Protein AF-A0A559M3R2-F1 (afdb_monomer_lite)

Foldseek 3Di:
DDDDPDDDDDDPPPDPPDFWQDKDFAPAADPDQPDPPPDCCDPVNDDQDDADPVRTDIAGGLVRVVVVCVVVVDPDDSVCSVPVRVVVRVVVNVVVVVVCVVCVVVPSPPPPPPDPDPVPVVPPPPDDDPDDDDDDDDPPDDD

InterPro domains:
  IPR000511 Holocytochrome c/c1 synthase [PF01265] (15-108)
  IPR000511 Holocytochrome c/c1 synthase [PS00821] (88-103)
  IPR000511 Holocytochrome c/c1 synthase [PTHR12743] (12-115)

Sequence (143 aa):
LFSKLTSPAAPPSETPKTLGQDREVSTIPRASPVNNEAGAKPANSEKESGVSASGNWVYPSEKMFFEAMKRKGYSSEARDMKTIVPIHNAVNERAWKEIKEWERPWGAEQKCDPLVSMSEIYTNGIADVEDRDYIPSLDYRQR

Structure (mmCIF, N/CA/C/O backbone):
data_AF-A0A559M3R2-F1
#
_entry.id   AF-A0A559M3R2-F1
#
loop_
_atom_site.group_PDB
_atom_site.id
_atom_site.type_symbol
_atom_site.label_atom_id
_atom_site.label_alt_id
_atom_site.label_comp_id
_atom_site.label_asym_id
_atom_site.label_entity_id
_atom_site.label_seq_id
_atom_site.pdbx_PDB_ins_code
_atom_site.Cartn_x
_atom_site.Cartn_y
_atom_site.Cartn_z
_atom_site.occupancy
_atom_site.B_iso_or_equiv
_atom_site.auth_seq_id
_atom_site.auth_comp_id
_atom_site.auth_asym_id
_atom_site.auth_atom_id
_atom_site.pdbx_PDB_model_num
ATOM 1 N N . LEU A 1 1 ? -36.158 37.402 34.026 1.00 45.31 1 LEU A N 1
ATOM 2 C CA . LEU A 1 1 ? -36.554 36.032 33.627 1.00 45.31 1 LEU A CA 1
ATOM 3 C C . LEU A 1 1 ? -35.722 35.639 32.405 1.00 45.31 1 LEU A C 1
ATOM 5 O O . LEU A 1 1 ? -36.143 35.913 31.293 1.00 45.31 1 LEU A O 1
ATOM 9 N N . PHE A 1 2 ? -34.508 35.108 32.590 1.00 46.94 2 PHE A N 1
ATOM 10 C CA . PHE A 1 2 ? -33.690 34.615 31.471 1.00 46.94 2 PHE A CA 1
ATOM 11 C C . PHE A 1 2 ? -33.857 33.099 31.373 1.00 46.94 2 PHE A C 1
ATOM 13 O O . PHE A 1 2 ? -33.383 32.356 32.233 1.00 46.94 2 PHE A O 1
ATOM 20 N N . SER A 1 3 ? -34.582 32.657 30.349 1.00 50.53 3 SER A N 1
ATOM 21 C CA . SER A 1 3 ? -34.779 31.244 30.034 1.00 50.53 3 SER A CA 1
ATOM 22 C C . SER A 1 3 ? -33.478 30.656 29.492 1.00 50.53 3 SER A C 1
ATOM 24 O O . SER A 1 3 ? -32.950 31.118 28.482 1.00 50.53 3 SER A O 1
ATOM 26 N N . LYS A 1 4 ? -32.950 29.636 30.175 1.00 51.81 4 LYS A N 1
ATOM 27 C CA . LYS A 1 4 ? -31.819 28.830 29.704 1.00 51.81 4 LYS A CA 1
ATOM 28 C C . LYS A 1 4 ? -32.268 28.030 28.478 1.00 51.81 4 LYS A C 1
ATOM 30 O O . LYS A 1 4 ? -33.125 27.159 28.600 1.00 51.81 4 LYS A O 1
ATOM 35 N N . LEU A 1 5 ? -31.684 28.311 27.31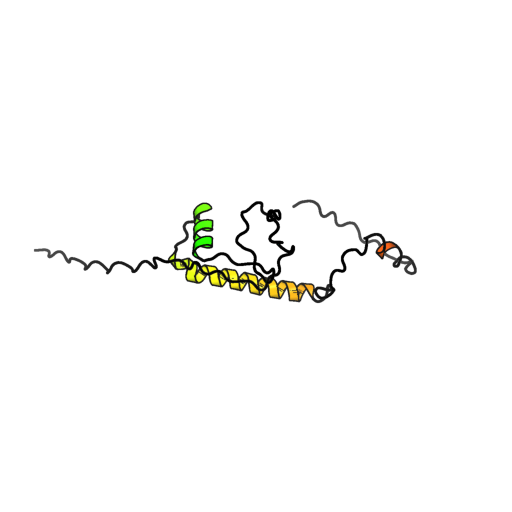6 1.00 53.91 5 LEU A N 1
ATOM 36 C CA . LEU A 1 5 ? -31.797 27.444 26.146 1.00 53.91 5 LEU A CA 1
ATOM 37 C C . LEU A 1 5 ? -30.936 26.204 26.400 1.00 53.91 5 LEU A C 1
ATOM 39 O O . LEU A 1 5 ? -29.709 26.264 26.386 1.00 53.91 5 LEU A O 1
ATOM 43 N N . THR A 1 6 ? -31.591 25.086 26.704 1.00 53.47 6 THR A N 1
ATOM 44 C CA . THR A 1 6 ? -30.957 23.769 26.690 1.00 53.47 6 THR A CA 1
ATOM 45 C C . THR A 1 6 ? -30.764 23.363 25.231 1.00 53.47 6 THR A C 1
ATOM 47 O 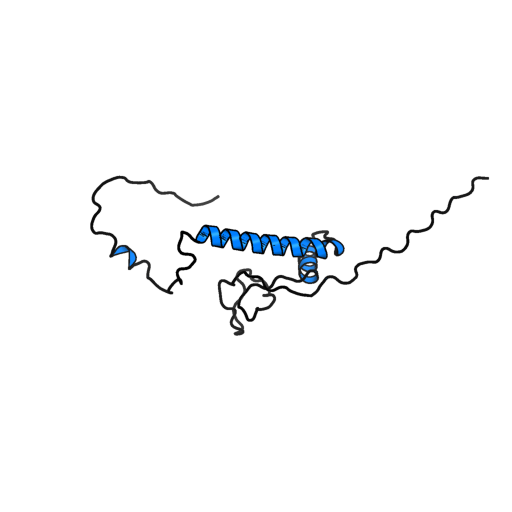O . THR A 1 6 ? -31.721 23.256 24.469 1.00 53.47 6 THR A O 1
ATOM 50 N N . SER A 1 7 ? -29.505 23.227 24.821 1.00 54.53 7 SER A N 1
ATOM 51 C CA . SER A 1 7 ? -29.163 22.682 23.510 1.00 54.53 7 SER A CA 1
ATOM 52 C C . SER A 1 7 ? -29.400 21.167 23.545 1.00 54.53 7 SER A C 1
ATOM 54 O O . SER A 1 7 ? -28.929 20.529 24.494 1.00 54.53 7 SER A O 1
ATOM 56 N N . PRO A 1 8 ? -30.115 20.565 22.579 1.00 50.41 8 PRO A N 1
ATOM 57 C CA . PRO A 1 8 ? -30.249 19.118 22.527 1.00 50.41 8 PRO A CA 1
ATOM 58 C C . PRO A 1 8 ? -28.877 18.496 22.257 1.00 50.41 8 PRO A C 1
ATOM 60 O O . PRO A 1 8 ? -28.165 18.888 21.331 1.00 50.41 8 PRO A O 1
ATOM 63 N N . ALA A 1 9 ? -28.497 17.540 23.105 1.00 53.06 9 ALA A N 1
ATOM 64 C CA . ALA A 1 9 ? -27.297 16.743 22.921 1.00 53.06 9 ALA A CA 1
ATOM 65 C C . ALA A 1 9 ? -27.351 16.047 21.553 1.00 53.06 9 ALA A C 1
ATOM 67 O O . ALA A 1 9 ? -28.349 15.409 21.211 1.00 53.06 9 ALA A O 1
ATOM 68 N N . ALA A 1 10 ? -26.275 16.193 20.777 1.00 51.81 10 ALA A N 1
ATOM 69 C CA . ALA A 1 10 ? -26.080 15.454 19.539 1.00 51.81 10 ALA A CA 1
ATOM 70 C C . ALA A 1 10 ? -26.217 13.940 19.806 1.00 51.81 10 ALA A C 1
ATO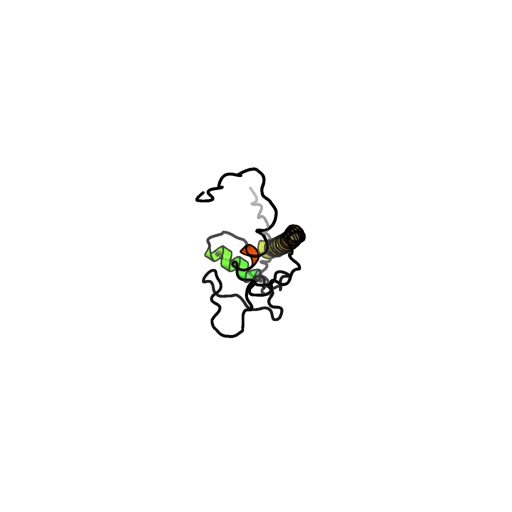M 72 O O . ALA A 1 10 ? -25.784 13.474 20.867 1.00 51.81 10 ALA A O 1
ATOM 73 N N . PRO A 1 11 ? -26.811 13.163 18.880 1.00 54.12 11 PRO A N 1
ATOM 74 C CA . PRO A 1 11 ? -26.862 11.715 19.023 1.00 54.12 11 PRO A CA 1
ATOM 75 C C . PRO A 1 11 ? -25.433 11.160 19.138 1.00 54.12 11 PRO A C 1
ATOM 77 O O . PRO A 1 11 ? -24.506 11.738 18.561 1.00 54.12 11 PRO A O 1
ATOM 80 N N . PRO A 1 12 ? -25.223 10.066 19.891 1.00 48.62 12 PRO A N 1
ATOM 81 C CA . PRO A 1 12 ? -23.906 9.463 20.015 1.00 48.62 12 PRO A CA 1
ATOM 82 C C . PRO A 1 12 ? -23.401 9.100 18.619 1.00 48.62 12 PRO A C 1
ATOM 84 O O . PRO A 1 12 ? -24.019 8.290 17.933 1.00 48.62 12 PRO A O 1
ATOM 87 N N . SER A 1 13 ? -22.287 9.717 18.210 1.00 46.38 13 SER A N 1
ATOM 88 C CA . SER A 1 13 ? -21.536 9.323 17.022 1.00 46.38 13 SER A CA 1
ATOM 89 C C . SER A 1 13 ? -21.405 7.807 17.005 1.00 46.38 13 SER A C 1
ATOM 91 O O . SER A 1 13 ? -20.803 7.223 17.910 1.00 46.38 13 SER A O 1
ATOM 93 N N . GLU A 1 14 ? -21.976 7.179 15.981 1.00 46.22 14 GLU A N 1
ATOM 94 C CA . GLU A 1 14 ? -21.748 5.778 15.673 1.00 46.22 14 GLU A CA 1
ATOM 95 C C . GLU A 1 14 ? -20.245 5.580 15.497 1.00 46.22 14 GLU A C 1
ATOM 97 O O . GLU A 1 14 ? -19.636 5.931 14.490 1.00 46.22 14 GLU A O 1
ATOM 102 N N . THR A 1 15 ? -19.609 5.063 16.539 1.00 50.12 15 THR A N 1
ATOM 103 C CA . THR A 1 15 ? -18.246 4.565 16.465 1.00 50.12 15 THR A CA 1
ATOM 104 C C . THR A 1 15 ? -18.211 3.480 15.386 1.00 50.12 15 THR A C 1
ATOM 106 O O . THR A 1 15 ? -18.935 2.492 15.559 1.00 50.12 15 THR A O 1
ATOM 109 N N . PRO A 1 16 ? -17.377 3.565 14.330 1.00 51.66 16 PRO A N 1
ATOM 110 C CA . PRO A 1 16 ? -17.089 2.397 13.514 1.00 51.66 16 PRO A CA 1
ATOM 111 C C . PRO A 1 16 ? -16.254 1.458 14.390 1.00 51.66 16 PRO A C 1
ATOM 113 O O . PRO A 1 16 ? -15.033 1.545 14.469 1.00 51.66 16 PRO A O 1
ATOM 116 N N . LYS A 1 17 ? -16.937 0.614 15.164 1.00 58.81 17 LYS A N 1
ATOM 117 C CA . LYS A 1 17 ? -16.352 -0.236 16.211 1.00 58.81 17 LYS A CA 1
ATOM 118 C C . LYS A 1 17 ? -15.599 -1.449 15.662 1.00 58.81 17 LYS A C 1
ATOM 120 O O . LYS A 1 17 ? -15.209 -2.318 16.439 1.00 58.81 17 LYS A O 1
ATOM 125 N N . THR A 1 18 ? -15.372 -1.541 14.355 1.00 80.69 18 THR A N 1
ATOM 126 C CA . THR A 1 18 ? -14.735 -2.721 13.769 1.00 80.69 18 THR A CA 1
ATOM 127 C C . THR A 1 18 ? -13.823 -2.305 12.624 1.00 80.69 18 THR A C 1
ATOM 129 O O . THR A 1 18 ? -14.272 -2.110 11.502 1.00 80.69 18 THR A O 1
ATOM 132 N N . LEU A 1 19 ? -12.536 -2.136 12.936 1.00 88.44 19 LEU A N 1
ATOM 133 C CA . LEU A 1 19 ? -11.475 -2.086 11.929 1.00 88.44 19 LEU A CA 1
ATOM 134 C C . LEU A 1 19 ? -11.482 -3.395 11.136 1.00 88.44 19 LEU A C 1
ATOM 136 O O . LEU A 1 19 ? -11.591 -4.469 11.743 1.00 88.44 19 LEU A O 1
ATOM 140 N N . GLY A 1 20 ? -11.334 -3.308 9.814 1.00 90.88 20 GLY A N 1
ATOM 141 C CA . GLY A 1 20 ? -11.227 -4.471 8.943 1.00 90.88 20 GLY A CA 1
ATOM 142 C C . GLY A 1 20 ? -10.080 -5.386 9.374 1.00 90.88 20 GLY A C 1
ATOM 143 O O . GLY A 1 20 ? -8.983 -4.931 9.717 1.00 90.88 20 GLY A O 1
ATOM 144 N N . GLN A 1 21 ? -10.343 -6.691 9.396 1.00 92.62 21 GLN A N 1
ATOM 145 C CA . GLN A 1 21 ? -9.330 -7.716 9.680 1.00 92.62 21 GLN A CA 1
ATOM 146 C C . GLN A 1 21 ? -8.884 -8.454 8.420 1.00 92.62 21 GLN A C 1
ATOM 148 O O . GLN A 1 21 ? -7.894 -9.187 8.470 1.00 92.62 21 GLN A O 1
ATOM 153 N N . ASP A 1 22 ? -9.582 -8.224 7.312 1.00 91.81 22 ASP A N 1
ATOM 154 C CA . ASP A 1 22 ? -9.271 -8.796 6.015 1.00 91.81 22 ASP A CA 1
ATOM 155 C C . ASP A 1 22 ? -7.900 -8.328 5.532 1.00 91.81 22 ASP A C 1
ATOM 157 O O . ASP A 1 22 ? -7.448 -7.214 5.817 1.00 91.81 22 ASP A O 1
ATOM 161 N N . ARG A 1 23 ? -7.217 -9.224 4.826 1.00 93.12 23 ARG A N 1
ATOM 162 C CA . ARG A 1 23 ? -5.879 -9.001 4.285 1.00 93.12 23 ARG A CA 1
ATOM 163 C C . ARG A 1 23 ? -5.899 -9.233 2.788 1.00 93.12 23 ARG A C 1
ATOM 165 O O . ARG A 1 23 ? -6.566 -10.147 2.310 1.00 93.12 23 ARG A O 1
ATOM 172 N N . GLU A 1 24 ? -5.124 -8.433 2.076 1.00 93.00 24 GLU A N 1
ATOM 173 C CA . GLU A 1 24 ? -5.014 -8.474 0.622 1.00 93.00 24 GLU A CA 1
ATOM 174 C C . GLU A 1 24 ? -3.644 -9.021 0.209 1.00 93.00 24 GLU A C 1
ATOM 176 O O . GLU A 1 24 ? -2.620 -8.692 0.818 1.00 93.00 24 GLU A O 1
ATOM 181 N N . VAL A 1 25 ? -3.626 -9.880 -0.811 1.00 93.69 25 VAL A N 1
ATOM 182 C CA . VAL A 1 25 ? -2.391 -10.396 -1.413 1.00 93.69 25 VAL A CA 1
ATOM 183 C C . VAL A 1 25 ? -1.942 -9.417 -2.494 1.00 93.69 25 VAL A C 1
ATOM 185 O O . VAL A 1 25 ? -2.718 -9.094 -3.387 1.00 93.69 25 VAL A O 1
ATOM 188 N N . SER A 1 26 ? -0.694 -8.964 -2.415 1.00 94.31 26 SER A N 1
ATOM 189 C CA . SER A 1 26 ? -0.110 -8.007 -3.356 1.00 94.31 26 SER A CA 1
ATOM 190 C C . SER A 1 26 ? 0.252 -8.658 -4.697 1.00 94.31 26 SER A C 1
ATOM 192 O O . SER A 1 26 ? 0.296 -9.888 -4.828 1.00 94.31 26 SER A O 1
ATOM 194 N N . THR A 1 27 ? 0.598 -7.842 -5.695 1.00 94.50 27 THR A N 1
ATOM 195 C CA . THR A 1 27 ? 1.251 -8.327 -6.931 1.00 94.50 27 THR A CA 1
ATOM 196 C C . THR A 1 27 ? 2.779 -8.378 -6.824 1.00 94.50 27 THR A C 1
ATOM 198 O O . THR A 1 27 ? 3.471 -8.746 -7.778 1.00 94.50 27 THR A O 1
ATOM 201 N N . ILE A 1 28 ? 3.315 -8.013 -5.658 1.00 92.50 28 ILE A N 1
ATOM 202 C CA . ILE A 1 28 ? 4.747 -7.901 -5.395 1.00 92.50 28 ILE A CA 1
ATOM 203 C C . ILE A 1 28 ? 5.276 -9.269 -4.937 1.00 92.50 28 ILE A C 1
ATOM 205 O O . ILE A 1 28 ? 4.877 -9.740 -3.862 1.00 92.50 28 ILE A O 1
ATOM 209 N N . PRO A 1 29 ? 6.180 -9.910 -5.699 1.00 89.88 29 PRO A N 1
ATOM 210 C CA . PRO A 1 29 ? 6.780 -11.172 -5.296 1.00 89.88 29 PRO A CA 1
ATOM 211 C C . PRO A 1 29 ? 7.721 -10.960 -4.106 1.00 89.88 29 PRO A C 1
ATOM 213 O O . PRO A 1 29 ? 8.355 -9.911 -3.955 1.00 89.88 29 PRO A O 1
ATOM 216 N N . ARG A 1 30 ? 7.845 -11.972 -3.247 1.00 83.12 30 ARG A N 1
ATOM 217 C CA . ARG A 1 30 ? 8.898 -11.991 -2.226 1.00 83.12 30 ARG A CA 1
ATOM 218 C C . ARG A 1 30 ? 10.218 -12.427 -2.861 1.00 83.12 30 ARG A C 1
ATOM 220 O O . ARG A 1 30 ? 10.239 -13.325 -3.695 1.00 83.12 30 ARG A O 1
ATOM 227 N N . ALA A 1 31 ? 11.323 -11.828 -2.420 1.00 76.19 31 ALA A N 1
ATOM 228 C CA . ALA A 1 31 ? 12.660 -12.160 -2.922 1.00 76.19 31 ALA A CA 1
ATOM 229 C C . ALA A 1 31 ? 13.112 -13.588 -2.554 1.00 76.19 31 ALA A C 1
ATOM 231 O O . ALA A 1 31 ? 13.940 -14.169 -3.247 1.00 76.19 31 ALA A O 1
ATOM 232 N N . SER A 1 32 ? 12.572 -14.162 -1.473 1.00 67.19 32 SER A N 1
ATOM 233 C CA . SER A 1 32 ? 12.822 -15.549 -1.080 1.00 67.19 32 SER A CA 1
ATOM 234 C C . SER A 1 32 ? 11.514 -16.328 -0.917 1.00 67.19 32 SER A C 1
ATOM 236 O O . SER A 1 32 ? 10.547 -15.796 -0.346 1.00 67.19 32 SER A O 1
ATOM 238 N N . PRO A 1 33 ? 11.466 -17.595 -1.378 1.00 59.91 33 PRO A N 1
ATOM 239 C CA . PRO A 1 33 ? 10.361 -18.479 -1.063 1.00 59.91 33 PRO A CA 1
ATOM 240 C C . PRO A 1 33 ? 10.367 -18.722 0.445 1.00 59.91 33 PRO A C 1
ATOM 242 O O . PRO A 1 33 ? 11.321 -19.238 1.027 1.00 59.91 33 PRO A O 1
ATOM 245 N N . VAL A 1 34 ? 9.287 -18.309 1.094 1.00 57.66 34 VAL A N 1
ATOM 246 C CA . VAL A 1 34 ? 8.972 -18.715 2.461 1.00 57.66 34 VAL A CA 1
ATOM 247 C C . VAL A 1 34 ? 8.492 -20.155 2.373 1.00 57.66 34 VAL A C 1
ATOM 249 O O . VAL A 1 34 ? 7.312 -20.426 2.171 1.00 57.66 34 VAL A O 1
ATOM 252 N N . ASN A 1 35 ? 9.432 -21.092 2.463 1.00 54.38 35 ASN A N 1
ATOM 253 C CA . ASN A 1 35 ? 9.079 -22.474 2.735 1.00 54.38 35 ASN A CA 1
ATOM 254 C C . ASN A 1 35 ? 8.392 -22.493 4.110 1.00 54.38 35 ASN A C 1
ATOM 256 O O . ASN A 1 35 ? 8.881 -21.868 5.049 1.00 54.38 35 ASN A O 1
ATOM 260 N N . ASN A 1 36 ? 7.287 -23.232 4.248 1.00 53.91 36 ASN A N 1
ATOM 261 C CA . ASN A 1 36 ? 6.641 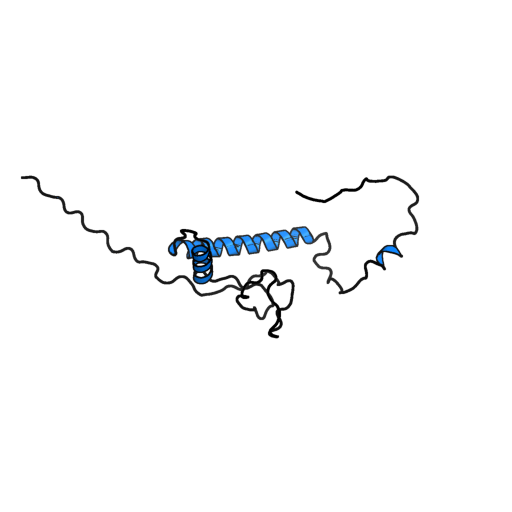-23.506 5.546 1.00 53.91 36 ASN A CA 1
ATOM 262 C C . ASN A 1 36 ? 7.583 -24.213 6.557 1.00 53.91 36 ASN A C 1
ATOM 264 O O . ASN A 1 36 ? 7.190 -24.481 7.690 1.00 53.91 36 ASN A O 1
ATOM 268 N N . GLU A 1 37 ? 8.818 -24.505 6.150 1.00 51.38 37 GLU A N 1
ATOM 269 C CA . GLU A 1 37 ? 9.935 -24.938 6.978 1.00 51.38 37 GLU A CA 1
ATOM 270 C C . GLU A 1 37 ? 10.353 -23.794 7.919 1.00 51.38 37 GLU A C 1
ATOM 272 O O . GLU A 1 37 ? 10.851 -22.743 7.505 1.00 51.38 37 GLU A O 1
ATOM 277 N N . ALA A 1 38 ? 10.112 -23.997 9.211 1.00 47.59 38 ALA A N 1
ATOM 278 C CA . ALA A 1 38 ? 10.413 -23.074 10.294 1.00 47.59 38 ALA A CA 1
ATOM 279 C C . ALA A 1 38 ? 11.870 -22.570 10.249 1.00 47.59 38 ALA A C 1
ATOM 281 O O . ALA A 1 38 ? 12.780 -23.241 10.727 1.00 47.59 38 ALA A O 1
ATOM 282 N N . GLY A 1 39 ? 12.117 -21.373 9.709 1.00 48.78 39 GLY A N 1
ATOM 283 C CA . GLY A 1 39 ? 13.487 -20.851 9.725 1.00 48.78 39 GLY A CA 1
ATOM 284 C C . GLY A 1 39 ? 13.774 -19.555 8.985 1.00 48.78 39 GLY A C 1
ATOM 285 O O . GLY A 1 39 ? 14.759 -18.898 9.325 1.00 48.78 39 GLY A O 1
ATOM 286 N N . ALA A 1 40 ? 12.943 -19.129 8.032 1.00 52.81 40 ALA A N 1
ATOM 287 C CA . ALA A 1 40 ? 13.134 -17.830 7.393 1.00 52.81 40 ALA A CA 1
ATOM 288 C C . ALA A 1 40 ? 12.755 -16.709 8.376 1.00 52.81 40 ALA A C 1
ATOM 290 O O . ALA A 1 40 ? 11.623 -16.231 8.403 1.00 52.81 40 ALA A O 1
ATOM 291 N N . LYS A 1 41 ? 13.701 -16.302 9.233 1.00 51.19 41 LYS A N 1
ATOM 292 C CA . LYS A 1 41 ? 13.595 -15.034 9.958 1.00 51.19 41 LYS A CA 1
ATOM 293 C C . LYS A 1 41 ? 13.462 -13.946 8.893 1.00 51.19 41 LYS A C 1
ATOM 295 O O . LYS A 1 41 ? 14.332 -13.873 8.021 1.00 51.19 41 LYS A O 1
ATOM 300 N N . PRO A 1 42 ? 12.403 -13.128 8.913 1.00 57.50 42 PRO A N 1
ATOM 301 C CA . PRO A 1 42 ? 12.297 -12.064 7.937 1.00 57.50 42 PRO A CA 1
ATOM 302 C C . PRO A 1 42 ? 13.475 -11.110 8.141 1.00 57.50 42 PRO A C 1
ATOM 304 O O . PRO A 1 42 ? 13.978 -10.948 9.258 1.00 57.50 42 PRO A O 1
ATOM 307 N N . ALA A 1 43 ? 13.942 -10.502 7.052 1.00 58.16 43 ALA A N 1
ATOM 308 C CA . ALA A 1 43 ? 15.159 -9.689 7.049 1.00 58.16 43 ALA A CA 1
ATOM 309 C C . ALA A 1 43 ? 15.133 -8.544 8.085 1.00 58.16 43 ALA A C 1
ATOM 311 O O . ALA A 1 43 ? 16.181 -8.068 8.508 1.00 58.16 43 ALA A O 1
ATOM 312 N N . ASN A 1 44 ? 13.945 -8.135 8.538 1.00 63.59 44 ASN A N 1
ATOM 313 C CA . ASN A 1 44 ? 13.734 -7.092 9.539 1.00 63.59 44 ASN A CA 1
ATOM 314 C C . ASN A 1 44 ? 13.636 -7.590 10.999 1.00 63.59 44 ASN A C 1
ATOM 316 O O . ASN A 1 44 ? 13.337 -6.793 11.878 1.00 63.59 44 ASN A O 1
ATOM 320 N N . SER A 1 45 ? 13.910 -8.868 11.301 1.00 57.66 45 SER A N 1
ATOM 321 C CA . SER A 1 45 ? 13.782 -9.451 12.659 1.00 57.66 45 SER A CA 1
ATOM 322 C C . SER A 1 45 ? 12.373 -9.373 13.272 1.00 57.66 45 SER A C 1
ATOM 324 O O . SER A 1 45 ? 12.203 -9.545 14.480 1.00 57.66 45 SER A O 1
ATOM 326 N N . GLU A 1 46 ? 11.347 -9.135 12.455 1.00 65.31 46 GLU A N 1
ATOM 327 C CA . GLU A 1 46 ? 9.958 -9.030 12.907 1.00 65.31 46 GLU A CA 1
ATOM 328 C C . GLU A 1 46 ? 9.234 -10.380 12.807 1.00 65.31 46 GLU A C 1
ATOM 330 O O . GLU A 1 46 ? 9.754 -11.354 12.270 1.00 65.31 46 GLU A O 1
ATOM 335 N N . LYS A 1 47 ? 8.022 -10.493 13.358 1.00 61.62 47 LYS A N 1
ATOM 336 C CA . LYS A 1 47 ? 7.208 -11.699 13.158 1.00 61.62 47 LYS A CA 1
ATOM 337 C C . LYS A 1 47 ? 6.539 -11.608 11.787 1.00 61.62 47 LYS A C 1
ATOM 339 O O . LYS A 1 47 ? 5.689 -10.742 11.577 1.00 61.62 47 LYS A O 1
ATOM 344 N N . GLU A 1 48 ? 6.918 -12.495 10.869 1.00 61.62 48 GLU A N 1
ATOM 345 C CA . GLU A 1 48 ? 6.334 -12.567 9.527 1.00 61.62 48 GLU A CA 1
ATOM 346 C C . GLU A 1 48 ? 4.816 -12.763 9.618 1.00 61.62 48 GLU A C 1
ATOM 348 O O . GLU A 1 48 ? 4.312 -13.723 10.208 1.00 61.62 48 GLU A O 1
ATOM 353 N N . SER A 1 49 ? 4.072 -11.822 9.042 1.00 60.94 49 SER A N 1
ATOM 354 C CA . SER A 1 49 ? 2.618 -11.880 9.020 1.00 60.94 49 SER A CA 1
ATOM 355 C C . SER A 1 49 ? 2.151 -12.659 7.796 1.00 60.94 49 SER A C 1
ATOM 357 O O . SER A 1 49 ? 1.701 -12.068 6.825 1.00 60.94 49 SER A O 1
ATOM 359 N N . GLY A 1 50 ? 2.183 -13.988 7.869 1.00 64.19 50 GLY A N 1
ATOM 360 C CA . GLY A 1 50 ? 1.544 -14.890 6.903 1.00 64.19 50 GLY A CA 1
ATOM 361 C C . GLY A 1 50 ? 2.222 -14.985 5.530 1.00 64.19 50 GLY A C 1
ATOM 362 O O . GLY A 1 50 ? 2.776 -14.024 5.007 1.00 64.19 50 GLY A O 1
ATOM 363 N N . VAL A 1 51 ? 2.139 -16.176 4.945 1.00 68.94 51 VAL A N 1
ATOM 364 C CA . VAL A 1 51 ? 2.695 -16.514 3.632 1.00 68.94 51 VAL A CA 1
ATOM 365 C C . VAL A 1 51 ? 1.538 -16.678 2.649 1.00 68.94 51 VAL A C 1
ATOM 367 O O . VAL A 1 51 ? 0.612 -17.440 2.927 1.00 68.94 51 VAL A O 1
ATOM 370 N N . SER A 1 52 ? 1.565 -15.971 1.515 1.00 80.12 52 SER A N 1
ATOM 371 C CA . SER A 1 52 ? 0.636 -16.260 0.414 1.00 80.12 52 SER A CA 1
ATOM 372 C C . SER A 1 52 ? 1.040 -17.564 -0.272 1.00 80.12 52 SER A C 1
ATOM 374 O O . SER A 1 52 ? 2.225 -17.783 -0.521 1.00 80.12 52 SER A O 1
ATOM 376 N N . ALA A 1 53 ? 0.065 -18.383 -0.675 1.00 78.69 53 ALA A N 1
ATOM 377 C CA . ALA A 1 53 ? 0.313 -19.559 -1.512 1.00 78.69 53 ALA A CA 1
ATOM 378 C C . ALA A 1 53 ? 0.984 -19.204 -2.856 1.00 78.69 53 ALA A C 1
ATOM 380 O O . ALA A 1 53 ? 1.692 -20.028 -3.423 1.00 78.69 53 ALA A O 1
ATOM 381 N N . SER A 1 54 ? 0.794 -17.972 -3.347 1.00 81.00 54 SER A N 1
ATOM 382 C CA . SER A 1 54 ? 1.451 -17.466 -4.559 1.00 81.00 54 SER A CA 1
ATOM 383 C C . SER A 1 54 ? 2.897 -17.003 -4.344 1.00 81.00 54 SER A C 1
ATOM 385 O O . SER A 1 54 ? 3.568 -16.669 -5.313 1.00 81.00 54 SER A O 1
ATOM 387 N N . GLY A 1 55 ? 3.379 -16.931 -3.098 1.00 84.88 55 GLY A N 1
ATOM 388 C CA . GLY A 1 55 ? 4.694 -16.366 -2.775 1.00 84.88 55 GLY A CA 1
ATOM 389 C C . GLY A 1 55 ? 4.759 -14.833 -2.802 1.00 84.88 55 GLY A C 1
ATOM 390 O O . GLY A 1 55 ? 5.836 -14.266 -2.620 1.00 84.88 55 GLY A O 1
ATOM 391 N N . ASN A 1 56 ? 3.626 -14.151 -2.987 1.00 89.56 56 ASN A N 1
ATOM 392 C CA . ASN A 1 56 ? 3.551 -12.690 -2.934 1.00 89.56 56 ASN A CA 1
ATOM 393 C C . ASN A 1 56 ? 3.473 -12.169 -1.495 1.00 89.56 56 ASN A C 1
ATOM 395 O O . ASN A 1 56 ? 3.119 -12.898 -0.559 1.00 89.56 56 ASN A O 1
ATOM 399 N N . TRP A 1 57 ? 3.770 -10.881 -1.322 1.00 90.75 57 TRP A N 1
ATOM 400 C CA . TRP A 1 57 ? 3.528 -10.195 -0.056 1.00 90.75 57 TRP A CA 1
ATOM 401 C C . TRP A 1 57 ? 2.033 -10.161 0.284 1.00 90.75 57 TRP A C 1
ATOM 403 O O . TRP A 1 57 ? 1.172 -10.076 -0.586 1.00 90.75 57 TRP A O 1
ATOM 413 N N . VAL A 1 58 ? 1.718 -10.209 1.579 1.00 92.44 58 VAL A N 1
ATOM 414 C CA . VAL A 1 58 ? 0.346 -10.052 2.080 1.00 92.44 58 VAL A CA 1
ATOM 415 C C . VAL A 1 58 ? 0.290 -8.787 2.919 1.00 92.44 58 VAL A C 1
ATOM 417 O O . VAL A 1 58 ? 0.937 -8.708 3.970 1.00 92.44 58 VAL A O 1
ATOM 420 N N . TYR A 1 59 ? -0.495 -7.804 2.491 1.00 94.38 59 TYR A N 1
ATOM 421 C CA . TYR A 1 59 ? -0.634 -6.549 3.217 1.00 94.38 59 TYR A CA 1
ATOM 422 C C . TYR A 1 59 ? -1.253 -6.776 4.612 1.00 94.38 59 TYR A C 1
ATOM 424 O O . TYR A 1 59 ? -2.010 -7.735 4.832 1.00 94.38 59 TYR A O 1
ATOM 432 N N . PRO A 1 60 ? -0.885 -5.961 5.616 1.00 92.94 60 PRO A N 1
ATOM 433 C CA . PRO A 1 60 ? -1.538 -5.996 6.918 1.00 92.94 60 PRO A CA 1
ATOM 434 C C . PRO A 1 60 ? -2.993 -5.533 6.790 1.00 92.94 60 PRO A C 1
ATOM 436 O O . PRO A 1 60 ? -3.311 -4.692 5.953 1.00 92.94 60 PRO A O 1
ATOM 439 N N . SER A 1 61 ? -3.870 -6.054 7.646 1.00 94.56 61 SER A N 1
ATOM 440 C CA . SER A 1 61 ? -5.237 -5.538 7.744 1.00 94.56 61 SER A CA 1
ATOM 441 C C . SER A 1 61 ? -5.268 -4.153 8.391 1.00 94.56 61 SER A C 1
ATOM 443 O O . SER A 1 61 ? -4.309 -3.745 9.054 1.00 94.56 61 SER A O 1
ATOM 445 N N . GLU A 1 62 ? -6.392 -3.442 8.269 1.00 95.44 62 GLU A N 1
ATOM 446 C CA . GLU A 1 62 ? -6.602 -2.141 8.920 1.00 95.44 62 GLU A CA 1
ATOM 447 C C . GLU A 1 62 ? -6.313 -2.198 10.421 1.00 95.44 62 GLU A C 1
ATOM 449 O O . GLU A 1 62 ? -5.615 -1.340 10.964 1.00 95.44 62 GLU A O 1
ATOM 454 N N . LYS A 1 63 ? -6.791 -3.255 11.091 1.00 93.94 63 LYS A N 1
ATOM 455 C CA . LYS A 1 63 ? -6.523 -3.486 12.512 1.00 93.94 63 LYS A CA 1
ATOM 456 C C . LYS A 1 63 ? -5.028 -3.630 12.795 1.00 93.94 63 LYS A C 1
ATOM 458 O O . LYS A 1 63 ? -4.518 -2.997 13.717 1.00 93.94 63 LYS A O 1
ATOM 463 N N . MET A 1 64 ? -4.320 -4.438 12.007 1.00 93.12 64 MET A N 1
ATOM 464 C CA . MET A 1 64 ? -2.881 -4.648 12.183 1.00 93.12 64 MET A CA 1
ATOM 465 C C . MET A 1 64 ? -2.087 -3.357 11.957 1.00 93.12 64 MET A C 1
ATOM 467 O O . MET A 1 64 ? -1.166 -3.058 12.720 1.00 93.12 64 MET A O 1
ATOM 471 N N . PHE A 1 65 ? -2.449 -2.584 10.931 1.00 93.69 65 PHE A N 1
ATOM 472 C CA . PHE A 1 65 ? -1.814 -1.308 10.613 1.00 93.69 65 PHE A CA 1
ATOM 473 C C . PHE A 1 65 ? -2.029 -0.285 11.737 1.00 93.69 65 PHE A C 1
ATOM 475 O O . PHE A 1 65 ? -1.072 0.317 12.229 1.00 93.69 65 PHE A O 1
ATOM 482 N N . PHE A 1 66 ? -3.265 -0.163 12.224 1.00 94.06 66 PHE A N 1
ATOM 483 C CA . PHE A 1 66 ? -3.619 0.685 13.360 1.00 94.06 66 PHE A CA 1
ATOM 484 C C . PHE A 1 66 ? -2.847 0.316 14.635 1.00 94.06 66 PHE A C 1
ATOM 486 O O . PHE A 1 66 ? -2.242 1.174 15.279 1.00 94.06 66 PHE A O 1
ATOM 493 N N . GLU A 1 67 ? -2.810 -0.969 14.993 1.00 92.81 67 GLU A N 1
ATOM 494 C CA . GLU A 1 67 ? -2.069 -1.450 16.163 1.00 92.81 67 GLU A CA 1
ATOM 495 C C . GLU A 1 67 ? -0.559 -1.207 16.030 1.00 92.81 67 GLU A C 1
ATOM 497 O O . GLU A 1 67 ? 0.111 -0.878 17.012 1.00 92.81 67 GLU A O 1
ATOM 502 N N . ALA A 1 68 ? -0.001 -1.335 14.823 1.00 91.50 68 ALA A N 1
ATOM 503 C CA . ALA A 1 68 ? 1.395 -1.006 14.555 1.00 91.50 68 ALA A CA 1
ATOM 504 C C . ALA A 1 68 ? 1.682 0.490 14.751 1.00 91.50 68 ALA A C 1
ATOM 506 O O . ALA A 1 68 ? 2.662 0.835 15.413 1.00 91.50 68 ALA A O 1
ATOM 507 N N . MET A 1 69 ? 0.818 1.376 14.252 1.00 92.56 69 MET A N 1
ATOM 508 C CA . MET A 1 69 ? 0.955 2.820 14.461 1.00 92.56 69 MET A CA 1
ATOM 509 C C . MET A 1 69 ? 0.828 3.209 15.932 1.00 92.56 69 MET A C 1
ATOM 511 O O . MET A 1 69 ? 1.641 3.983 16.437 1.00 92.56 69 MET A O 1
ATOM 515 N N . LYS A 1 70 ? -0.129 2.612 16.650 1.00 92.44 70 LYS A N 1
ATOM 516 C CA . LYS A 1 70 ? -0.318 2.845 18.084 1.00 92.44 70 LYS A CA 1
ATOM 517 C C . LYS A 1 70 ? 0.914 2.438 18.897 1.00 92.44 70 LYS A C 1
ATOM 519 O O . LYS A 1 70 ? 1.328 3.182 19.779 1.00 92.44 70 LYS A O 1
ATOM 524 N N . ARG A 1 71 ? 1.537 1.292 18.586 1.00 90.50 71 ARG A N 1
ATOM 525 C CA . ARG A 1 71 ? 2.788 0.848 19.238 1.00 90.50 71 ARG A CA 1
ATOM 526 C C . ARG A 1 71 ? 3.949 1.818 19.016 1.00 90.50 71 ARG A C 1
ATOM 528 O O . ARG A 1 71 ? 4.793 1.949 19.892 1.00 90.50 71 ARG A O 1
ATOM 535 N N . LYS A 1 72 ? 3.974 2.505 17.872 1.00 91.31 72 LYS A N 1
ATOM 536 C CA . LYS A 1 72 ? 4.970 3.537 17.547 1.00 91.31 72 LYS A CA 1
ATOM 537 C C . LYS A 1 72 ? 4.650 4.911 18.156 1.00 91.31 72 LYS A C 1
ATOM 539 O O . LYS A 1 72 ? 5.412 5.847 17.950 1.00 91.31 72 LYS A O 1
ATOM 544 N N . GLY A 1 73 ? 3.555 5.039 18.909 1.00 92.06 73 GLY A N 1
ATOM 545 C CA . GLY A 1 73 ? 3.166 6.284 19.575 1.00 92.06 73 GLY A CA 1
ATOM 546 C C . GLY A 1 73 ? 2.429 7.286 18.684 1.00 92.06 73 GLY A C 1
ATOM 547 O O . GLY A 1 73 ? 2.256 8.432 19.089 1.00 92.06 73 GLY A O 1
ATOM 548 N N . TYR A 1 74 ? 1.973 6.886 17.492 1.00 90.38 74 TYR A N 1
ATOM 549 C CA . TYR A 1 74 ? 1.199 7.773 16.622 1.00 90.38 74 TYR A CA 1
ATOM 550 C C . TYR A 1 74 ? -0.264 7.867 17.071 1.00 90.38 74 TYR A C 1
ATOM 552 O O . TYR A 1 74 ? -0.933 6.850 17.282 1.00 90.38 74 TYR A O 1
ATOM 560 N N . SER A 1 75 ? -0.791 9.092 17.146 1.00 86.62 75 SER A N 1
ATOM 561 C CA . SER A 1 75 ? -2.202 9.387 17.420 1.00 86.62 75 SER A CA 1
ATOM 562 C C . SER A 1 75 ? -3.054 9.253 16.151 1.00 86.62 75 SER A C 1
ATOM 564 O O . SER A 1 75 ? -3.573 10.235 15.628 1.00 86.62 75 SER A O 1
ATOM 566 N N . SER A 1 76 ? -3.143 8.034 15.621 1.00 87.88 76 SER A N 1
ATOM 567 C CA . SER A 1 76 ? -4.011 7.711 14.482 1.00 87.88 76 SER A CA 1
ATOM 568 C C . SER A 1 76 ? -5.439 7.429 14.949 1.00 87.88 76 SER A C 1
ATOM 570 O O . SER A 1 76 ? -5.644 6.878 16.033 1.00 87.88 76 SER A O 1
ATOM 572 N N . GLU A 1 77 ? -6.436 7.789 14.141 1.00 91.06 77 GLU A N 1
ATOM 573 C CA . GLU A 1 77 ? -7.836 7.485 14.432 1.00 91.06 77 GLU A CA 1
ATOM 574 C C . GLU A 1 77 ? -8.283 6.229 13.681 1.00 91.06 77 GLU A C 1
ATOM 576 O O . GLU A 1 77 ? -7.987 6.041 12.503 1.00 91.06 77 GLU A O 1
ATOM 581 N N . ALA A 1 78 ? -9.052 5.363 14.346 1.00 90.25 78 ALA A N 1
ATOM 582 C CA . ALA A 1 78 ? -9.515 4.113 13.739 1.00 90.25 78 ALA A CA 1
ATOM 583 C C . ALA A 1 78 ? -10.368 4.345 12.475 1.00 90.25 78 ALA A C 1
ATOM 585 O O . ALA A 1 78 ? -10.295 3.567 11.528 1.00 90.25 78 ALA A O 1
ATOM 586 N N . ARG A 1 79 ? -11.146 5.435 12.429 1.00 91.69 79 ARG A N 1
ATOM 587 C CA . ARG A 1 79 ? -11.987 5.767 11.267 1.00 91.69 79 ARG A CA 1
ATOM 588 C C . ARG A 1 79 ? -11.179 6.055 10.000 1.00 91.69 79 ARG A C 1
ATOM 590 O O . ARG A 1 79 ? -11.678 5.806 8.908 1.00 91.69 79 ARG A O 1
ATOM 597 N N . ASP A 1 80 ? -9.941 6.524 10.145 1.00 93.00 80 ASP A N 1
ATOM 598 C CA . ASP A 1 80 ? -9.108 6.900 9.004 1.00 93.00 80 ASP A CA 1
ATOM 599 C C . ASP A 1 80 ? -8.538 5.670 8.293 1.00 93.00 80 ASP A C 1
ATOM 601 O O . ASP A 1 80 ? -8.178 5.746 7.120 1.00 93.00 80 ASP A O 1
ATOM 605 N N . MET A 1 81 ? -8.479 4.515 8.968 1.00 95.19 81 MET A N 1
ATOM 606 C CA . MET A 1 81 ? -7.830 3.307 8.440 1.00 95.19 81 MET A CA 1
ATOM 607 C C . MET A 1 81 ? -8.494 2.800 7.164 1.00 95.19 81 MET A C 1
ATOM 609 O O . MET A 1 81 ? -7.794 2.367 6.252 1.00 95.19 81 MET A O 1
ATOM 613 N N . LYS A 1 82 ? -9.819 2.961 7.067 1.00 93.38 82 LYS A N 1
ATOM 614 C CA . LYS A 1 82 ? -10.614 2.590 5.891 1.00 93.38 82 LYS A CA 1
ATOM 615 C C . LYS A 1 82 ? -10.256 3.391 4.636 1.00 93.38 82 LYS A C 1
ATOM 617 O O . LYS A 1 82 ? -10.532 2.954 3.524 1.00 93.38 82 LYS A O 1
ATOM 622 N N . THR A 1 83 ? -9.633 4.553 4.808 1.00 94.94 83 THR A N 1
ATOM 623 C CA . THR A 1 83 ? -9.165 5.404 3.707 1.00 94.94 83 THR A CA 1
ATOM 624 C C . THR A 1 83 ? -7.659 5.264 3.519 1.00 94.94 83 THR A C 1
ATOM 626 O O . THR A 1 83 ? -7.177 5.087 2.405 1.00 94.94 83 THR A O 1
ATOM 629 N N . ILE A 1 84 ? -6.907 5.315 4.618 1.00 95.38 84 ILE A N 1
ATOM 630 C CA . ILE A 1 84 ? -5.446 5.338 4.629 1.00 95.38 84 ILE A CA 1
ATOM 631 C C . ILE A 1 84 ? -4.866 4.029 4.082 1.00 95.38 84 ILE A C 1
ATOM 633 O O . ILE A 1 84 ? -4.010 4.066 3.199 1.00 95.38 84 ILE A O 1
ATOM 637 N N . VAL A 1 85 ? -5.334 2.871 4.559 1.00 96.00 85 VAL A N 1
ATOM 638 C CA . VAL A 1 85 ? -4.739 1.575 4.191 1.00 96.00 85 VAL A CA 1
ATOM 639 C C . VAL A 1 85 ? -4.896 1.265 2.696 1.00 96.00 85 VAL A C 1
ATOM 641 O O . VAL A 1 85 ? -3.876 0.972 2.068 1.00 96.00 85 VAL A O 1
ATOM 644 N N . PRO A 1 86 ? -6.085 1.413 2.072 1.00 96.44 86 PRO A N 1
ATOM 645 C CA . PRO A 1 86 ? -6.216 1.224 0.626 1.00 96.44 86 PRO A CA 1
ATOM 646 C C . PRO A 1 86 ? -5.325 2.160 -0.197 1.00 96.44 86 PRO A C 1
ATOM 648 O O . PRO A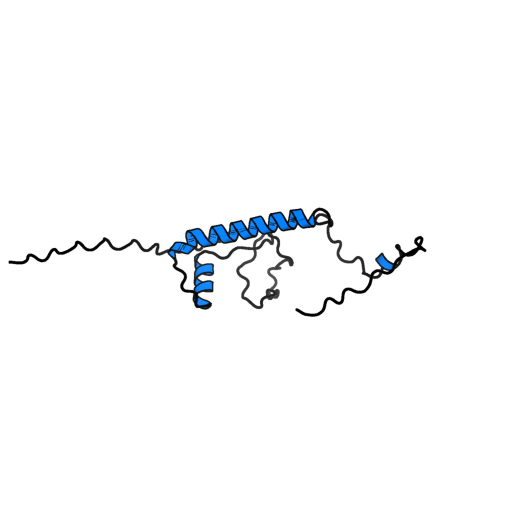 1 86 ? -4.757 1.736 -1.202 1.00 96.44 86 PRO A O 1
ATOM 651 N N . ILE A 1 87 ? -5.150 3.415 0.235 1.00 97.62 87 ILE A N 1
ATOM 652 C CA . ILE A 1 87 ? -4.257 4.366 -0.444 1.00 97.62 87 ILE A CA 1
ATOM 653 C C . ILE A 1 87 ? -2.804 3.890 -0.366 1.00 97.62 87 ILE A C 1
ATOM 655 O O . ILE A 1 87 ? -2.116 3.887 -1.383 1.00 97.62 87 ILE A O 1
ATOM 659 N N . HIS A 1 88 ? -2.331 3.456 0.805 1.00 96.88 88 HIS A N 1
ATOM 660 C CA . HIS A 1 88 ? -0.970 2.930 0.945 1.00 96.88 88 HIS A CA 1
ATOM 661 C C . HIS A 1 88 ? -0.732 1.700 0.069 1.00 96.88 88 HIS A C 1
ATOM 663 O O . HIS A 1 88 ? 0.293 1.632 -0.610 1.00 96.88 88 HIS A O 1
ATOM 669 N N . ASN A 1 89 ? -1.675 0.756 0.051 1.00 97.06 89 ASN A N 1
ATOM 670 C CA . ASN A 1 89 ? -1.580 -0.431 -0.797 1.00 97.06 89 ASN A CA 1
ATOM 671 C C . ASN A 1 89 ? -1.511 -0.028 -2.277 1.00 97.06 89 ASN A C 1
ATOM 673 O O . ASN A 1 89 ? -0.606 -0.458 -2.985 1.00 97.06 89 ASN A O 1
ATOM 677 N N . ALA A 1 90 ? -2.390 0.876 -2.725 1.00 97.88 90 ALA A N 1
ATOM 678 C CA . ALA A 1 90 ? -2.402 1.363 -4.103 1.00 97.88 90 ALA A CA 1
ATOM 679 C C . ALA A 1 90 ? -1.100 2.083 -4.495 1.00 97.88 90 ALA A C 1
ATOM 681 O O . ALA A 1 90 ? -0.603 1.897 -5.606 1.00 97.88 90 ALA A O 1
ATOM 682 N N . VAL A 1 91 ? -0.523 2.882 -3.591 1.00 98.31 91 VAL A N 1
ATOM 683 C CA . VAL A 1 91 ? 0.776 3.536 -3.813 1.00 98.31 91 VAL A CA 1
ATOM 684 C C . VAL A 1 91 ? 1.886 2.498 -3.963 1.00 98.31 9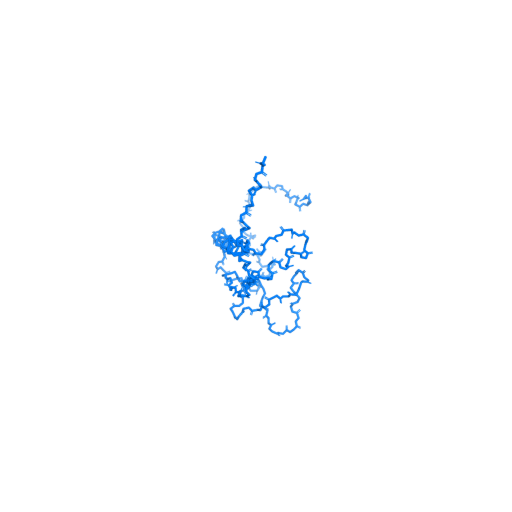1 VAL A C 1
ATOM 686 O O . VAL A 1 91 ? 2.688 2.610 -4.887 1.00 98.31 91 VAL A O 1
ATOM 689 N N . ASN A 1 92 ? 1.910 1.465 -3.119 1.00 98.00 92 ASN A N 1
ATOM 690 C CA . ASN A 1 92 ? 2.903 0.395 -3.212 1.00 98.00 92 ASN A CA 1
ATOM 691 C C . ASN A 1 92 ? 2.781 -0.391 -4.526 1.00 98.00 92 ASN A C 1
ATOM 693 O O . ASN A 1 92 ? 3.786 -0.648 -5.184 1.00 98.00 92 ASN A O 1
ATOM 697 N N . GLU A 1 93 ? 1.560 -0.740 -4.935 1.00 97.94 93 GLU A N 1
ATOM 698 C CA . GLU A 1 93 ? 1.302 -1.453 -6.193 1.00 97.94 93 GLU A CA 1
ATOM 699 C C . GLU A 1 93 ? 1.693 -0.618 -7.417 1.00 97.94 93 GLU A C 1
ATOM 701 O O . GLU A 1 93 ? 2.300 -1.117 -8.368 1.00 97.94 93 GLU A O 1
ATOM 706 N N . ARG A 1 94 ? 1.408 0.687 -7.384 1.00 98.12 94 ARG A N 1
ATOM 707 C CA . ARG A 1 94 ? 1.850 1.609 -8.429 1.00 98.12 94 ARG A CA 1
ATOM 708 C C . ARG A 1 94 ? 3.372 1.705 -8.486 1.00 98.12 94 ARG A C 1
ATOM 710 O O . ARG A 1 94 ? 3.931 1.585 -9.572 1.00 98.12 94 ARG A O 1
ATOM 717 N N . ALA A 1 95 ? 4.027 1.883 -7.342 1.00 98.06 95 ALA A N 1
ATOM 718 C CA . ALA A 1 95 ? 5.482 1.942 -7.271 1.00 98.06 95 ALA A CA 1
ATOM 719 C C . ALA A 1 95 ? 6.113 0.656 -7.821 1.00 98.06 95 ALA A C 1
ATOM 721 O O . ALA A 1 95 ? 7.066 0.714 -8.591 1.00 98.06 95 ALA A O 1
ATOM 722 N N . TRP A 1 96 ? 5.539 -0.509 -7.511 1.00 96.50 96 TRP A N 1
ATOM 723 C CA . TRP A 1 96 ? 6.005 -1.779 -8.061 1.00 96.50 96 TRP A CA 1
ATOM 724 C C . TRP A 1 96 ? 5.881 -1.855 -9.585 1.00 96.50 96 TRP A C 1
ATOM 726 O O . TRP A 1 96 ? 6.788 -2.335 -10.266 1.00 96.50 96 TRP A O 1
ATOM 736 N N . LYS A 1 97 ? 4.777 -1.357 -10.148 1.00 96.44 97 LYS A N 1
ATOM 737 C CA . LYS A 1 97 ? 4.625 -1.253 -11.602 1.00 96.44 97 LYS A CA 1
ATOM 738 C C . LYS A 1 97 ? 5.710 -0.362 -12.215 1.00 96.44 97 LYS A C 1
ATOM 740 O O . LYS A 1 97 ? 6.322 -0.767 -13.199 1.00 96.44 97 LYS A O 1
ATOM 745 N N . GLU A 1 98 ? 5.955 0.803 -11.624 1.00 97.25 98 GLU A N 1
ATOM 746 C CA . GLU A 1 98 ? 6.971 1.754 -12.091 1.00 97.25 98 GLU A CA 1
ATOM 747 C C . GLU A 1 98 ? 8.388 1.157 -12.010 1.00 97.25 98 GLU A C 1
ATOM 749 O O . GLU A 1 98 ? 9.163 1.307 -12.952 1.00 97.25 98 GLU A O 1
ATOM 754 N N . ILE A 1 99 ? 8.703 0.396 -10.953 1.00 93.56 99 ILE A N 1
ATOM 755 C CA . ILE A 1 99 ? 9.971 -0.345 -10.830 1.00 93.56 99 ILE A CA 1
ATOM 756 C C . ILE A 1 99 ? 10.132 -1.331 -11.988 1.00 93.56 99 ILE A C 1
ATOM 758 O O . ILE A 1 99 ? 11.134 -1.279 -12.692 1.00 93.56 99 ILE A O 1
ATOM 762 N N . LYS A 1 100 ? 9.130 -2.176 -12.258 1.00 92.69 100 LYS A N 1
ATOM 763 C CA . LYS A 1 100 ? 9.201 -3.133 -13.376 1.00 92.69 100 LYS A CA 1
ATOM 764 C C . LYS A 1 100 ? 9.389 -2.443 -14.727 1.00 92.69 100 LYS A C 1
ATOM 766 O O . LYS A 1 100 ? 10.115 -2.941 -15.582 1.00 92.69 100 LYS A O 1
ATOM 771 N N . GLU A 1 101 ? 8.728 -1.306 -14.939 1.00 93.88 101 GLU A N 1
ATOM 772 C CA . GLU A 1 101 ? 8.890 -0.513 -16.161 1.00 93.88 101 GLU A CA 1
ATOM 773 C C . GLU A 1 101 ? 10.305 0.065 -16.285 1.00 93.88 101 GLU A C 1
ATOM 775 O O . GLU A 1 101 ? 10.875 0.044 -17.380 1.00 93.88 101 GLU A O 1
ATOM 780 N N . TRP A 1 102 ? 10.880 0.529 -15.174 1.00 93.62 102 TRP A N 1
ATOM 781 C CA . TRP A 1 102 ? 12.246 1.041 -15.100 1.00 93.62 102 TRP A CA 1
ATOM 782 C C . TRP A 1 102 ? 13.308 -0.054 -15.289 1.00 93.62 102 TRP A C 1
ATOM 784 O O . TRP A 1 102 ? 14.303 0.186 -15.972 1.00 93.62 102 TRP A O 1
ATOM 794 N N . GLU A 1 103 ? 13.090 -1.262 -14.761 1.00 92.06 103 GLU A N 1
ATOM 795 C CA . GLU A 1 103 ? 14.010 -2.407 -14.879 1.00 92.06 103 GLU A CA 1
ATOM 796 C C . GLU A 1 103 ? 13.930 -3.110 -16.244 1.00 92.06 103 GLU A C 1
ATOM 798 O O . GLU A 1 103 ? 14.871 -3.791 -16.652 1.00 92.06 103 GLU A O 1
ATOM 803 N N . ARG A 1 104 ? 12.829 -2.943 -16.988 1.00 88.19 104 ARG A N 1
ATOM 804 C CA . ARG A 1 104 ? 12.594 -3.595 -18.288 1.00 88.19 104 ARG A CA 1
ATOM 805 C C . ARG A 1 104 ? 13.782 -3.529 -19.271 1.00 88.19 104 ARG A C 1
ATOM 807 O O . ARG A 1 104 ? 14.120 -4.579 -19.815 1.00 88.19 104 ARG A O 1
ATOM 814 N N . PRO A 1 105 ? 14.435 -2.376 -19.534 1.00 89.62 105 PRO A N 1
ATOM 815 C CA . PRO A 1 105 ? 15.591 -2.326 -20.436 1.00 89.62 105 PRO A CA 1
ATOM 816 C C . PRO A 1 105 ? 16.852 -3.015 -19.886 1.00 89.62 105 PRO A C 1
ATOM 818 O O . PRO A 1 105 ? 17.756 -3.308 -20.661 1.00 89.62 105 PRO A O 1
ATOM 821 N N . TRP A 1 106 ? 16.914 -3.298 -18.584 1.00 84.19 106 TRP A N 1
ATOM 822 C CA . TRP A 1 106 ? 18.066 -3.900 -17.903 1.00 84.19 106 TRP A CA 1
ATOM 823 C C . TRP A 1 106 ? 17.937 -5.418 -17.723 1.00 84.19 106 TRP A C 1
ATOM 825 O O . TRP A 1 106 ? 18.710 -6.021 -16.986 1.00 84.19 106 TRP A O 1
ATOM 835 N N . GLY A 1 107 ? 16.975 -6.052 -18.400 1.00 73.00 107 GLY A N 1
ATOM 836 C CA . GLY A 1 107 ? 16.807 -7.502 -18.353 1.00 73.00 107 GLY A CA 1
ATOM 837 C C . GLY A 1 107 ? 15.935 -8.006 -17.204 1.00 73.00 107 GLY A C 1
ATOM 838 O O . GLY A 1 107 ? 16.122 -9.141 -16.786 1.00 73.00 107 GLY A O 1
ATOM 839 N N . ALA A 1 108 ? 14.940 -7.233 -16.749 1.00 61.72 108 ALA A N 1
ATOM 840 C CA . ALA A 1 108 ? 13.943 -7.675 -15.755 1.00 61.72 108 ALA A CA 1
ATOM 841 C C . ALA A 1 108 ? 13.231 -9.005 -16.095 1.00 61.72 108 ALA A C 1
ATOM 843 O O . ALA A 1 108 ? 12.658 -9.653 -15.224 1.00 61.72 108 ALA A O 1
ATOM 844 N N . GLU A 1 109 ? 13.238 -9.397 -17.372 1.00 59.12 109 GLU A N 1
ATOM 845 C CA . GLU A 1 109 ? 12.619 -10.626 -17.879 1.00 59.12 109 GLU A CA 1
ATOM 846 C C . GLU A 1 109 ? 13.628 -11.767 -18.097 1.00 59.12 109 GLU A C 1
ATOM 848 O O . GLU A 1 109 ? 13.236 -12.912 -18.335 1.00 59.12 109 GLU A O 1
ATOM 853 N N . GLN A 1 110 ? 14.933 -11.488 -17.993 1.00 54.81 110 GLN A N 1
ATOM 854 C CA . GLN A 1 110 ? 15.936 -12.543 -17.962 1.00 54.81 110 GLN A CA 1
ATOM 855 C C . GLN A 1 110 ? 15.785 -13.253 -16.622 1.00 54.81 110 GLN A C 1
ATOM 857 O O . GLN A 1 110 ? 16.061 -12.682 -15.568 1.00 54.81 110 GLN A O 1
ATOM 862 N N . LYS A 1 111 ? 15.330 -14.513 -16.658 1.00 49.06 111 LYS A N 1
ATOM 863 C CA . LYS A 1 111 ? 15.549 -15.449 -15.555 1.00 49.06 111 LYS A CA 1
ATOM 864 C C . LYS A 1 111 ? 17.004 -15.280 -15.137 1.00 49.06 111 LYS A C 1
ATOM 866 O O . LYS A 1 111 ? 17.892 -15.580 -15.929 1.00 49.06 111 LYS A O 1
ATOM 871 N N . CYS A 1 112 ? 17.244 -14.768 -13.933 1.00 48.31 112 CYS A N 1
ATOM 872 C CA . CYS A 1 112 ? 18.558 -14.872 -13.331 1.00 48.31 112 CYS A CA 1
ATOM 873 C C . CYS A 1 112 ? 18.829 -16.368 -13.194 1.00 48.31 112 CYS A C 1
ATOM 875 O O . CYS A 1 112 ? 18.338 -17.006 -12.261 1.00 48.31 112 CYS A O 1
ATOM 877 N N . ASP A 1 113 ? 19.537 -16.938 -14.166 1.00 43.94 113 ASP A N 1
ATOM 878 C CA . ASP A 1 113 ? 20.113 -18.257 -14.013 1.00 43.94 113 ASP A CA 1
ATOM 879 C C . ASP A 1 113 ? 21.021 -18.174 -12.784 1.00 43.94 113 ASP A C 1
ATOM 881 O O . ASP A 1 113 ? 21.882 -17.287 -12.699 1.00 43.94 113 ASP A O 1
ATOM 885 N N . PRO A 1 114 ? 20.792 -19.015 -11.764 1.00 48.94 114 PRO A N 1
ATOM 886 C CA . PRO A 1 114 ? 21.649 -18.997 -10.609 1.00 48.94 114 PRO A CA 1
ATOM 887 C C . PRO A 1 114 ? 23.011 -19.493 -11.086 1.00 48.94 114 PRO A C 1
ATOM 889 O O . PRO A 1 114 ? 23.163 -20.652 -11.459 1.00 48.94 114 PRO A O 1
ATOM 892 N N . LEU A 1 115 ? 23.991 -18.595 -10.993 1.00 46.00 115 LEU A N 1
ATOM 893 C CA . LEU A 1 115 ? 25.424 -18.829 -11.155 1.00 46.00 115 LEU A CA 1
ATOM 894 C C . LEU A 1 115 ? 25.946 -18.755 -12.599 1.00 46.00 115 LEU A C 1
ATOM 896 O O . LEU A 1 115 ? 26.388 -19.750 -13.162 1.00 46.00 115 LEU A O 1
ATOM 900 N N . VAL A 1 116 ? 26.062 -17.536 -13.129 1.00 42.06 116 VAL A N 1
ATOM 901 C CA . VAL A 1 116 ? 27.282 -17.203 -13.878 1.00 42.06 116 VAL A CA 1
ATOM 902 C C . VAL A 1 116 ? 28.222 -16.541 -12.883 1.00 42.06 116 VAL A C 1
ATOM 904 O O . VAL A 1 116 ? 27.948 -15.465 -12.350 1.00 42.06 116 VAL A O 1
ATOM 907 N N . SER A 1 117 ? 29.295 -17.253 -12.552 1.00 47.56 117 SER A N 1
ATOM 908 C CA . SER A 1 117 ? 30.364 -16.756 -11.695 1.00 47.56 117 SER A CA 1
ATOM 909 C C . SER A 1 117 ? 30.918 -15.453 -12.275 1.00 47.56 117 SER A C 1
ATOM 911 O O . SER A 1 117 ? 31.181 -15.363 -13.474 1.00 47.56 117 SER A O 1
ATOM 913 N N . MET A 1 118 ? 31.188 -14.462 -11.420 1.00 49.91 118 MET A N 1
ATOM 914 C CA . MET A 1 118 ? 31.846 -13.202 -11.800 1.00 49.91 118 MET A CA 1
ATOM 915 C C . MET A 1 118 ? 33.202 -13.402 -12.509 1.00 49.91 118 MET A C 1
ATOM 917 O O . MET A 1 118 ? 33.745 -12.461 -13.082 1.00 49.91 118 MET A O 1
ATOM 921 N N . SER A 1 119 ? 33.744 -14.626 -12.486 1.00 54.56 119 SER A N 1
ATOM 922 C CA . SER A 1 119 ? 34.951 -15.022 -13.208 1.00 54.56 119 SER A CA 1
ATOM 923 C C . SER A 1 119 ? 34.761 -15.224 -14.717 1.00 54.56 119 SER A C 1
ATOM 925 O O . SER A 1 119 ? 35.733 -15.073 -15.445 1.00 54.56 119 SER A O 1
ATOM 927 N N . GLU A 1 120 ? 33.564 -15.557 -15.216 1.00 45.38 120 GLU A N 1
ATOM 928 C CA . GLU A 1 120 ? 33.383 -15.938 -16.635 1.00 45.38 120 GLU A CA 1
ATOM 929 C C . GLU A 1 120 ? 33.171 -14.744 -17.576 1.00 45.38 120 GLU A C 1
ATOM 931 O O . GLU A 1 120 ? 33.544 -14.803 -18.747 1.00 45.38 120 GLU A O 1
ATOM 936 N N . ILE A 1 121 ? 32.671 -13.615 -17.069 1.00 53.72 121 ILE A N 1
ATOM 937 C CA . ILE A 1 121 ? 32.609 -12.367 -17.852 1.00 53.72 121 ILE A CA 1
ATOM 938 C C . ILE A 1 121 ? 33.993 -11.763 -18.129 1.00 53.72 121 ILE A C 1
ATOM 940 O O . ILE A 1 121 ? 34.159 -11.059 -19.120 1.00 53.72 121 ILE A O 1
ATOM 944 N N . TYR A 1 122 ? 35.005 -12.061 -17.307 1.00 49.44 122 TYR A N 1
ATOM 945 C CA . TYR A 1 122 ? 36.356 -11.517 -17.490 1.00 49.44 122 TYR A CA 1
ATOM 946 C C . TYR A 1 122 ? 37.147 -12.199 -18.612 1.00 49.44 122 TYR A C 1
ATOM 948 O O . TYR A 1 122 ? 38.126 -11.636 -19.095 1.00 49.44 122 TYR A O 1
ATOM 956 N N . THR A 1 123 ? 36.746 -13.396 -19.043 1.00 53.22 123 THR A N 1
ATOM 957 C CA . THR A 1 123 ? 37.509 -14.164 -20.039 1.00 53.22 123 THR A CA 1
ATOM 958 C C . THR A 1 123 ? 37.059 -13.886 -21.474 1.00 53.22 123 THR A C 1
ATOM 960 O O . THR A 1 123 ? 37.875 -13.952 -22.386 1.00 53.22 123 THR A O 1
ATOM 963 N N . ASN A 1 124 ? 35.795 -13.504 -21.685 1.00 50.00 124 ASN A N 1
ATOM 964 C CA . ASN A 1 124 ? 35.224 -13.319 -23.028 1.00 50.00 124 ASN A CA 1
ATOM 965 C C . ASN A 1 124 ? 35.167 -11.851 -23.502 1.00 50.00 124 ASN A C 1
ATOM 967 O O . ASN A 1 124 ? 34.600 -11.583 -24.556 1.00 50.00 124 ASN A O 1
ATOM 971 N N . GLY A 1 125 ? 35.726 -10.905 -22.736 1.00 43.31 125 GLY A N 1
ATOM 972 C CA . GLY A 1 125 ? 35.688 -9.465 -23.039 1.00 43.31 125 GLY A CA 1
ATOM 973 C C . GLY A 1 125 ? 37.044 -8.788 -23.272 1.00 43.31 125 GLY A C 1
ATOM 974 O O . GLY A 1 125 ? 37.075 -7.570 -23.404 1.00 43.31 125 GLY A O 1
ATOM 975 N N . ILE A 1 126 ? 38.162 -9.528 -23.298 1.00 47.31 126 ILE A N 1
ATOM 976 C CA . ILE A 1 126 ? 39.513 -8.963 -23.518 1.00 47.31 126 ILE A CA 1
ATOM 977 C C . ILE A 1 126 ? 40.151 -9.555 -24.780 1.00 47.31 126 ILE A C 1
ATOM 979 O O . ILE A 1 126 ? 41.239 -10.125 -24.765 1.00 47.31 126 ILE A O 1
ATOM 983 N N . ALA A 1 127 ? 39.453 -9.421 -25.896 1.00 44.66 127 ALA A N 1
ATOM 984 C CA . ALA A 1 127 ? 40.079 -9.378 -27.206 1.00 44.66 127 ALA A CA 1
ATOM 985 C C . ALA A 1 127 ? 39.367 -8.258 -27.965 1.00 44.66 127 ALA A C 1
ATOM 987 O O . ALA A 1 127 ? 38.145 -8.266 -28.043 1.00 44.66 127 ALA A O 1
ATOM 988 N N . ASP A 1 128 ? 40.135 -7.290 -28.451 1.00 45.03 128 ASP A N 1
ATOM 989 C CA . ASP A 1 128 ? 39.693 -6.149 -29.260 1.00 45.03 128 ASP A CA 1
ATOM 990 C C . ASP A 1 128 ? 39.029 -4.984 -28.514 1.00 45.03 128 ASP A C 1
ATOM 992 O O . ASP A 1 128 ? 37.851 -4.745 -28.715 1.00 45.03 128 ASP A O 1
ATOM 996 N N . VAL A 1 129 ? 39.795 -4.211 -27.727 1.00 42.28 129 VAL A N 1
ATOM 997 C CA . VAL A 1 129 ? 39.844 -2.728 -27.818 1.00 42.28 129 VAL A CA 1
ATOM 998 C C . VAL A 1 129 ? 41.143 -2.251 -27.139 1.00 42.28 129 VAL A C 1
ATOM 1000 O O . VAL A 1 129 ? 41.164 -1.900 -25.961 1.00 42.28 129 VAL A O 1
ATOM 1003 N N . GLU A 1 130 ? 42.252 -2.223 -27.878 1.00 52.19 130 GLU A N 1
ATOM 1004 C CA . GLU A 1 130 ? 43.265 -1.186 -27.655 1.00 52.19 130 GLU A CA 1
ATOM 1005 C C . GLU A 1 130 ? 42.743 0.080 -28.345 1.00 52.19 130 GLU A C 1
ATOM 1007 O O . GLU A 1 130 ? 42.804 0.153 -29.564 1.00 52.19 130 GLU A O 1
ATOM 1012 N N . ASP A 1 131 ? 42.125 1.005 -27.606 1.00 51.59 131 ASP A N 1
ATOM 1013 C CA . ASP A 1 131 ? 42.445 2.443 -27.610 1.00 51.59 131 ASP A CA 1
ATOM 1014 C C . ASP A 1 131 ? 41.418 3.235 -26.766 1.00 51.59 131 ASP A C 1
ATOM 1016 O O . ASP A 1 131 ? 40.208 3.138 -26.961 1.00 51.59 131 ASP A O 1
ATOM 1020 N N . ARG A 1 132 ? 41.971 4.096 -25.905 1.00 53.78 132 ARG A N 1
ATOM 1021 C CA . ARG A 1 132 ? 41.415 5.339 -25.336 1.00 53.78 132 ARG A CA 1
ATOM 1022 C C . ARG A 1 132 ? 40.419 5.345 -24.161 1.00 53.78 132 ARG A C 1
ATOM 1024 O O . ARG A 1 132 ? 39.253 4.983 -24.247 1.00 53.78 132 ARG A O 1
ATOM 1031 N N . ASP A 1 133 ? 40.932 6.017 -23.126 1.00 43.47 133 ASP A N 1
ATOM 1032 C CA . ASP A 1 133 ? 40.259 6.951 -22.217 1.00 43.47 133 ASP A CA 1
ATOM 1033 C C . ASP A 1 133 ? 39.621 6.389 -20.933 1.00 43.47 133 ASP A C 1
ATOM 1035 O O . ASP A 1 133 ? 38.413 6.271 -20.753 1.00 43.47 133 ASP A O 1
ATOM 1039 N N . TYR A 1 134 ? 40.525 6.132 -19.981 1.00 44.50 134 TYR A N 1
ATOM 1040 C CA . TYR A 1 134 ? 40.406 6.386 -18.539 1.00 44.50 134 TYR A CA 1
ATOM 1041 C C . TYR A 1 134 ? 39.205 7.260 -18.108 1.00 44.50 134 TYR A C 1
ATOM 1043 O O . TYR A 1 134 ? 39.159 8.458 -18.386 1.00 44.50 134 TYR A O 1
ATOM 1051 N N . ILE A 1 135 ? 38.298 6.681 -17.312 1.00 47.84 135 ILE A N 1
ATOM 1052 C CA . ILE A 1 135 ? 37.283 7.401 -16.524 1.00 47.84 135 ILE A CA 1
ATOM 1053 C C . ILE A 1 135 ? 37.605 7.159 -15.035 1.00 47.84 135 ILE A C 1
ATOM 1055 O O . ILE A 1 135 ? 37.730 6.000 -14.629 1.00 47.84 135 ILE A O 1
ATOM 1059 N N . PRO A 1 136 ? 37.782 8.207 -14.208 1.00 47.31 136 PRO A N 1
ATOM 1060 C CA . PRO A 1 136 ? 38.272 8.070 -12.841 1.00 47.31 136 PRO A CA 1
ATOM 1061 C C . PRO A 1 136 ? 37.219 7.494 -11.886 1.00 47.31 136 PRO A C 1
ATOM 1063 O O . PRO A 1 136 ? 36.015 7.697 -12.032 1.00 47.31 136 PRO A O 1
ATOM 1066 N N . SER A 1 137 ? 37.731 6.797 -10.873 1.00 50.19 137 SER A N 1
ATOM 1067 C CA . SER A 1 137 ? 37.021 6.139 -9.776 1.00 50.19 137 SER A CA 1
ATOM 1068 C C . SER A 1 137 ? 35.938 7.006 -9.124 1.00 50.19 137 SER A C 1
ATOM 1070 O O . SER A 1 137 ? 36.242 8.055 -8.550 1.00 50.19 137 SER A O 1
ATOM 1072 N N . LEU A 1 138 ? 34.696 6.520 -9.109 1.00 46.62 138 LEU A N 1
ATOM 1073 C CA . LEU A 1 138 ? 33.683 7.001 -8.174 1.00 46.62 138 LEU A CA 1
ATOM 1074 C C . LEU A 1 138 ? 33.844 6.248 -6.853 1.00 46.62 138 LEU A C 1
ATOM 1076 O O . LEU A 1 138 ? 33.435 5.098 -6.707 1.00 46.62 138 LEU A O 1
ATOM 1080 N N . ASP A 1 139 ? 34.469 6.927 -5.899 1.00 53.47 139 ASP A N 1
ATOM 1081 C CA . ASP A 1 139 ? 34.512 6.532 -4.499 1.00 53.47 139 ASP A CA 1
ATOM 1082 C C . ASP A 1 139 ? 33.099 6.702 -3.913 1.00 53.47 139 ASP A C 1
ATOM 1084 O O . ASP A 1 139 ? 32.688 7.799 -3.532 1.00 53.47 139 ASP A O 1
ATOM 1088 N N . TYR A 1 140 ? 32.295 5.635 -3.919 1.00 46.00 140 TYR A N 1
ATOM 1089 C CA . TYR A 1 140 ? 30.984 5.638 -3.269 1.00 46.00 140 TYR A CA 1
ATOM 1090 C C . TYR A 1 140 ? 31.135 5.137 -1.834 1.00 46.00 140 TYR A C 1
ATOM 1092 O O . TYR A 1 140 ? 30.839 3.987 -1.505 1.00 46.00 140 TYR A O 1
ATOM 1100 N N . ARG A 1 141 ? 31.629 6.018 -0.961 1.00 47.09 141 ARG A N 1
ATOM 1101 C CA . ARG A 1 141 ? 31.642 5.801 0.485 1.00 47.09 141 ARG A CA 1
ATOM 1102 C C . ARG A 1 141 ? 31.076 7.021 1.209 1.00 47.09 141 ARG A C 1
ATOM 1104 O O . ARG A 1 141 ? 31.644 8.103 1.163 1.00 47.09 141 ARG A O 1
ATOM 1111 N N . GLN A 1 142 ? 29.980 6.771 1.925 1.00 40.88 142 GLN A N 1
ATOM 1112 C CA . GLN A 1 142 ? 29.386 7.597 2.980 1.00 40.88 142 GLN A CA 1
ATOM 1113 C C . GLN A 1 142 ? 28.850 8.988 2.597 1.00 40.88 142 GLN A C 1
ATOM 1115 O O . GLN A 1 142 ? 29.573 9.982 2.606 1.00 40.88 142 GLN A O 1
ATOM 1120 N N . ARG A 1 143 ? 27.520 9.068 2.471 1.00 41.16 143 ARG A N 1
ATOM 1121 C CA . ARG A 1 143 ? 26.696 10.027 3.221 1.00 41.16 143 ARG A CA 1
ATOM 1122 C C . ARG A 1 143 ? 25.296 9.478 3.439 1.00 41.16 143 ARG A C 1
ATOM 1124 O O . ARG A 1 143 ? 24.756 8.892 2.480 1.00 41.16 143 ARG A O 1
#

Secondary structure (DSSP, 8-state):
------PPPPPP------------EEEEEPSS---SSTT---TTSS------TTSEEEPPPHHHHHHHHHHTT----GGGHHHHHHHHHHHHHHHHHHHHHHHGGGTTTS---S---TTTTTTSS-SS---------------

Radius of gyration: 26.77 Å; chains: 1; bounding box: 80×61×63 Å

pLDDT: mean 71.32, std 20.82, range [40.88, 98.31]

Organism: NCBI:txid215461